Protein AF-A0A8T6MSZ3-F1 (afdb_monomer)

Sequence (115 aa):
MGLLDVVMVGVAAMIGGAIFVLVGPGIGEAGPALMLAFLLNGIITIFSAFTYAELSSALPDTGGGYRWVREGLPRPNAFLSGWMAWFAHTIAGSLYAVAFASFFVHLLKILHILD

Structure (mmCIF, N/CA/C/O backbone):
data_AF-A0A8T6MSZ3-F1
#
_entry.id   AF-A0A8T6MSZ3-F1
#
loop_
_atom_site.group_PDB
_atom_site.id
_atom_site.type_symbol
_atom_site.label_atom_id
_atom_site.label_alt_id
_atom_site.label_comp_id
_atom_site.label_asym_id
_atom_site.label_entity_id
_atom_site.label_seq_id
_atom_site.pdbx_PDB_ins_code
_atom_site.Cartn_x
_atom_site.Cartn_y
_atom_site.Cartn_z
_atom_site.occupancy
_atom_site.B_iso_or_equiv
_atom_site.auth_seq_id
_atom_site.auth_comp_id
_atom_site.auth_asym_id
_atom_site.auth_atom_id
_atom_site.pdbx_PDB_model_num
ATOM 1 N N . MET A 1 1 ? -6.732 -17.847 13.848 1.00 79.06 1 MET A N 1
ATOM 2 C CA . MET A 1 1 ? -5.436 -17.375 13.320 1.00 79.06 1 MET A CA 1
ATOM 3 C C . MET A 1 1 ? -4.673 -16.766 14.480 1.00 79.06 1 MET A C 1
ATOM 5 O O . MET A 1 1 ? -5.295 -16.047 15.255 1.00 79.06 1 MET A O 1
ATOM 9 N N . GLY A 1 2 ? -3.397 -17.105 14.656 1.00 94.19 2 GLY A N 1
ATOM 10 C CA . GLY A 1 2 ? -2.547 -16.454 15.652 1.00 94.19 2 GLY A CA 1
ATOM 11 C C . GLY A 1 2 ? -2.132 -15.050 15.204 1.00 94.19 2 GLY A C 1
ATOM 12 O O . GLY A 1 2 ? -2.294 -14.693 14.039 1.00 94.19 2 GLY A O 1
ATOM 13 N N . LEU A 1 3 ? -1.567 -14.253 16.117 1.00 92.38 3 LEU A N 1
ATOM 14 C CA . LEU A 1 3 ? -1.093 -12.895 15.809 1.00 92.38 3 LEU A CA 1
ATOM 15 C C . LEU A 1 3 ? -0.093 -12.890 14.644 1.00 92.38 3 LEU A C 1
ATOM 17 O O . LEU A 1 3 ? -0.230 -12.094 13.719 1.00 92.38 3 LEU A O 1
ATOM 21 N N . LEU A 1 4 ? 0.882 -13.803 14.677 1.00 95.38 4 LEU A N 1
ATOM 22 C CA . LEU A 1 4 ? 1.885 -13.918 13.621 1.00 95.38 4 LEU A CA 1
ATOM 23 C C . LEU A 1 4 ? 1.254 -14.246 12.269 1.00 95.38 4 LEU A C 1
ATOM 25 O O . LEU A 1 4 ? 1.612 -13.613 11.283 1.00 95.38 4 LEU A O 1
ATOM 29 N N . ASP A 1 5 ? 0.279 -15.157 12.222 1.00 95.38 5 ASP A N 1
ATOM 30 C CA . ASP A 1 5 ? -0.402 -15.506 10.972 1.00 95.38 5 ASP A CA 1
ATOM 31 C C . ASP A 1 5 ? -1.077 -14.275 10.356 1.00 95.38 5 ASP A C 1
ATOM 33 O O . ASP A 1 5 ? -0.928 -14.008 9.166 1.00 95.38 5 ASP A O 1
ATOM 37 N N . VAL A 1 6 ? -1.787 -13.490 11.173 1.00 91.69 6 VAL A N 1
ATOM 38 C CA . VAL A 1 6 ? -2.515 -12.297 10.713 1.00 91.69 6 VAL A CA 1
ATOM 39 C C . VAL A 1 6 ? -1.553 -11.209 10.235 1.00 91.69 6 VAL A C 1
ATOM 41 O O . VAL A 1 6 ? -1.771 -10.618 9.177 1.00 91.69 6 VAL A O 1
ATOM 44 N N . VAL A 1 7 ? -0.466 -10.967 10.972 1.00 93.06 7 VAL A N 1
ATOM 45 C CA . VAL A 1 7 ? 0.561 -9.991 10.574 1.00 93.06 7 VAL A CA 1
ATOM 46 C C . VAL A 1 7 ? 1.227 -10.415 9.267 1.00 93.06 7 VAL A C 1
ATOM 48 O O . VAL A 1 7 ? 1.366 -9.594 8.361 1.00 93.06 7 VAL A O 1
ATOM 51 N N . MET A 1 8 ? 1.583 -11.693 9.126 1.00 93.19 8 MET A N 1
ATOM 52 C CA . MET A 1 8 ? 2.218 -12.208 7.911 1.00 93.19 8 MET A CA 1
ATOM 53 C C . MET A 1 8 ? 1.290 -12.123 6.698 1.00 93.19 8 MET A C 1
ATOM 55 O O . MET A 1 8 ? 1.746 -11.750 5.618 1.00 93.19 8 MET A O 1
ATOM 59 N N . VAL A 1 9 ? -0.012 -12.383 6.866 1.00 91.81 9 VAL A N 1
ATOM 60 C CA . VAL A 1 9 ? -1.011 -12.167 5.806 1.00 91.81 9 VAL A CA 1
ATOM 61 C C . VAL A 1 9 ? -1.063 -10.692 5.394 1.00 91.81 9 VAL A C 1
ATOM 63 O O . VAL A 1 9 ? -1.081 -10.397 4.201 1.00 91.81 9 VAL A O 1
ATOM 66 N N . GLY A 1 10 ? -1.029 -9.763 6.355 1.00 89.31 10 GLY A N 1
ATOM 67 C CA . GLY A 1 10 ? -0.991 -8.325 6.072 1.00 89.31 10 GLY A CA 1
ATOM 68 C C . GLY A 1 10 ? 0.261 -7.898 5.298 1.00 89.31 10 GLY A C 1
ATOM 69 O O . GLY A 1 10 ? 0.157 -7.188 4.298 1.00 89.31 10 GLY A O 1
ATOM 70 N N . VAL A 1 11 ? 1.441 -8.374 5.709 1.00 90.62 11 VAL A N 1
ATOM 71 C CA . VAL A 1 11 ? 2.711 -8.096 5.014 1.00 90.62 11 VAL A CA 1
ATOM 72 C C . VAL A 1 11 ? 2.692 -8.662 3.593 1.00 90.62 11 VAL A C 1
ATOM 74 O O . VAL A 1 11 ? 3.034 -7.951 2.647 1.00 90.62 11 VAL A O 1
ATOM 77 N N . ALA A 1 12 ? 2.239 -9.906 3.420 1.00 88.31 12 ALA A N 1
ATOM 78 C CA . ALA A 1 12 ? 2.132 -10.539 2.108 1.00 88.31 12 ALA A CA 1
ATOM 79 C C . ALA A 1 12 ? 1.154 -9.800 1.180 1.00 88.31 12 ALA A C 1
ATOM 81 O O . ALA A 1 12 ? 1.422 -9.671 -0.010 1.00 88.31 12 ALA A O 1
ATOM 82 N N . ALA A 1 13 ? 0.052 -9.266 1.716 1.00 85.12 13 ALA A N 1
ATOM 83 C CA . ALA A 1 13 ? -0.900 -8.474 0.941 1.00 85.12 13 ALA A CA 1
ATOM 84 C C . ALA A 1 13 ? -0.328 -7.116 0.482 1.00 85.12 13 ALA A C 1
ATOM 86 O O . ALA A 1 13 ? -0.745 -6.596 -0.552 1.00 85.12 13 ALA A O 1
ATOM 87 N N . MET A 1 14 ? 0.621 -6.537 1.229 1.00 86.06 14 MET A N 1
ATOM 88 C CA . MET A 1 14 ? 1.264 -5.259 0.888 1.00 86.06 14 MET A CA 1
ATOM 89 C C . MET A 1 14 ? 2.403 -5.419 -0.129 1.00 86.06 14 MET A C 1
ATOM 91 O O . MET A 1 14 ? 2.574 -4.563 -1.000 1.00 86.06 14 MET A O 1
ATOM 95 N N . ILE A 1 15 ? 3.181 -6.505 -0.042 1.00 85.19 15 ILE A N 1
ATOM 96 C CA . ILE A 1 15 ? 4.267 -6.808 -0.988 1.00 85.19 15 ILE A CA 1
ATOM 97 C C . ILE A 1 15 ? 3.652 -7.375 -2.277 1.00 85.19 15 ILE A C 1
ATOM 99 O O . ILE A 1 15 ? 3.577 -8.581 -2.487 1.00 85.19 15 ILE A O 1
ATOM 103 N N . GLY A 1 16 ? 3.167 -6.478 -3.138 1.00 74.44 16 GLY A N 1
ATOM 104 C CA . GLY A 1 16 ? 2.518 -6.824 -4.403 1.00 74.44 16 GLY A CA 1
ATOM 105 C C . GLY A 1 16 ? 3.376 -6.572 -5.646 1.00 74.44 16 GLY A C 1
ATOM 106 O O . GLY A 1 16 ? 4.448 -5.973 -5.593 1.00 74.44 16 GLY A O 1
ATOM 107 N N . GLY A 1 17 ? 2.838 -6.950 -6.811 1.00 72.00 17 GLY A N 1
ATOM 108 C CA . GLY A 1 17 ? 3.484 -6.765 -8.120 1.00 72.00 17 GLY A CA 1
ATOM 109 C C . GLY A 1 17 ? 3.808 -5.307 -8.484 1.00 72.00 17 GLY A C 1
ATOM 110 O O . GLY A 1 17 ? 4.682 -5.051 -9.308 1.00 72.00 17 GLY A O 1
ATOM 111 N N . ALA A 1 18 ? 3.141 -4.347 -7.837 1.00 74.94 18 ALA A N 1
ATOM 112 C CA . ALA A 1 18 ? 3.295 -2.914 -8.069 1.00 74.94 18 ALA A CA 1
ATOM 113 C C . ALA A 1 18 ? 4.745 -2.423 -7.906 1.00 74.94 18 ALA A C 1
ATOM 115 O O . ALA A 1 18 ? 5.181 -1.583 -8.689 1.00 74.94 18 ALA A O 1
ATOM 116 N N . ILE A 1 19 ? 5.514 -2.971 -6.955 1.00 85.38 19 ILE A N 1
ATOM 117 C CA . ILE A 1 19 ? 6.917 -2.573 -6.757 1.00 85.38 19 ILE A CA 1
ATOM 118 C C . ILE A 1 19 ? 7.781 -2.915 -7.978 1.00 85.38 19 ILE A C 1
ATOM 120 O O . ILE A 1 19 ? 8.629 -2.124 -8.379 1.00 85.38 19 ILE A O 1
ATOM 124 N N . PHE A 1 20 ? 7.513 -4.045 -8.633 1.00 80.94 20 PHE A N 1
ATOM 125 C CA . PHE A 1 20 ? 8.257 -4.476 -9.815 1.00 80.94 20 PHE A CA 1
ATOM 126 C C . PHE A 1 20 ? 7.890 -3.672 -11.066 1.00 80.94 20 PHE A C 1
ATOM 128 O O . PHE A 1 20 ? 8.717 -3.530 -11.960 1.00 80.94 20 PHE A O 1
ATOM 135 N N . VAL A 1 21 ? 6.670 -3.131 -11.129 1.00 84.44 21 VAL A N 1
ATOM 136 C CA . VAL A 1 21 ? 6.198 -2.342 -12.280 1.00 84.44 21 VAL A CA 1
ATOM 137 C C . VAL A 1 21 ? 6.546 -0.864 -12.152 1.00 84.44 21 VAL A C 1
ATOM 139 O O . VAL A 1 21 ? 6.930 -0.241 -13.135 1.00 84.44 21 VAL A O 1
ATOM 142 N N . LEU A 1 22 ? 6.391 -0.284 -10.960 1.00 86.44 22 LEU A N 1
ATOM 143 C CA . LEU A 1 22 ? 6.404 1.171 -10.780 1.00 86.44 22 LEU A CA 1
ATOM 144 C C . LEU A 1 22 ? 7.778 1.729 -10.402 1.00 86.44 22 LEU A C 1
ATOM 146 O O . LEU A 1 22 ? 8.054 2.889 -10.700 1.00 86.44 22 LEU A O 1
ATOM 150 N N . VAL A 1 23 ? 8.654 0.931 -9.779 1.00 90.44 23 VAL A N 1
ATOM 151 C CA . VAL A 1 23 ? 9.979 1.419 -9.353 1.00 90.44 23 VAL A CA 1
ATOM 152 C C . VAL A 1 23 ? 10.840 1.807 -10.553 1.00 90.44 23 VAL A C 1
ATOM 154 O O . VAL A 1 23 ? 11.450 2.869 -10.527 1.00 90.44 23 VAL A O 1
ATOM 157 N N . GLY A 1 24 ? 10.867 0.994 -11.615 1.00 88.94 24 GLY A N 1
ATOM 158 C CA . GLY A 1 24 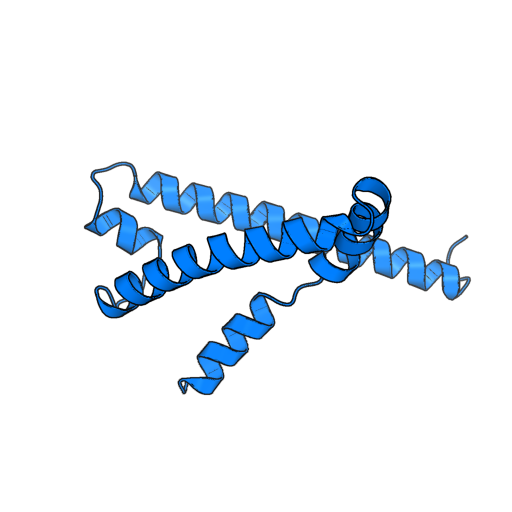? 11.679 1.264 -12.809 1.00 88.94 24 GLY A CA 1
ATOM 159 C C . GLY A 1 24 ? 11.352 2.614 -13.463 1.00 88.94 24 GLY A C 1
ATOM 160 O O . GLY A 1 24 ? 12.226 3.481 -13.513 1.00 88.94 24 GLY A O 1
ATOM 161 N N . PRO A 1 25 ? 10.097 2.840 -13.899 1.00 89.19 25 PRO A N 1
ATOM 162 C CA . PRO A 1 25 ? 9.660 4.133 -14.424 1.00 89.19 25 PRO A CA 1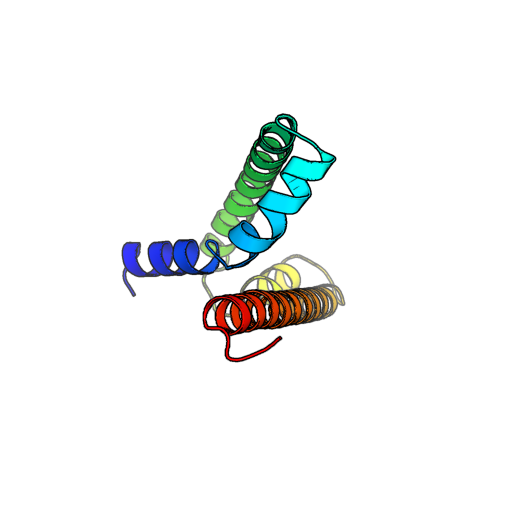
ATOM 163 C C . PRO A 1 25 ? 9.848 5.278 -13.421 1.00 89.19 25 PRO A C 1
ATOM 165 O O . PRO A 1 25 ? 10.283 6.361 -13.799 1.00 89.19 25 PRO A O 1
ATOM 168 N N . GLY A 1 26 ? 9.592 5.032 -12.130 1.00 90.38 26 GLY A N 1
ATOM 169 C CA . GLY A 1 26 ? 9.786 6.030 -11.078 1.00 90.38 26 GLY A CA 1
ATOM 170 C C . GLY A 1 26 ? 11.239 6.495 -10.942 1.00 90.38 26 GLY A C 1
ATOM 171 O O . GLY A 1 26 ? 11.478 7.686 -10.760 1.00 90.38 26 GLY A O 1
ATOM 172 N N . ILE A 1 27 ? 12.214 5.586 -11.062 1.00 93.75 27 ILE A N 1
ATOM 173 C CA . ILE A 1 27 ? 13.643 5.937 -11.080 1.00 93.75 27 ILE A CA 1
ATOM 174 C C . ILE A 1 27 ? 13.989 6.666 -12.380 1.00 93.75 27 ILE A C 1
ATOM 176 O O . ILE A 1 27 ? 14.802 7.583 -12.349 1.00 93.75 27 ILE A O 1
ATOM 180 N N . GLY A 1 28 ? 13.377 6.290 -13.506 1.00 93.31 28 GLY A N 1
ATOM 181 C CA . GLY A 1 28 ? 13.577 6.976 -14.784 1.00 93.31 28 GLY A CA 1
ATOM 182 C C . GLY A 1 28 ? 13.232 8.467 -14.723 1.00 93.31 28 GLY A C 1
ATOM 183 O O . GLY A 1 28 ? 13.988 9.284 -15.240 1.00 93.31 28 GLY A O 1
ATOM 184 N N . GLU A 1 29 ? 12.141 8.817 -14.039 1.00 92.81 29 GLU A N 1
ATOM 185 C CA . GLU A 1 29 ? 11.658 10.201 -13.923 1.00 92.81 29 GLU A CA 1
ATOM 186 C C . GLU A 1 29 ? 12.280 10.965 -12.743 1.00 92.81 29 GLU A C 1
ATOM 188 O O . GLU A 1 29 ? 12.772 12.082 -12.894 1.00 92.81 29 GLU A O 1
ATOM 193 N N . ALA A 1 30 ? 12.264 10.382 -11.540 1.00 92.75 30 ALA A N 1
ATOM 194 C CA . ALA A 1 30 ? 12.696 11.061 -10.314 1.00 92.75 30 ALA A CA 1
ATOM 195 C C . ALA A 1 30 ? 14.167 10.793 -9.948 1.00 92.75 30 ALA A C 1
ATOM 197 O O . ALA A 1 30 ? 14.716 11.433 -9.045 1.00 92.75 30 ALA A O 1
ATOM 198 N N . GLY A 1 31 ? 14.819 9.828 -10.600 1.00 92.88 31 GLY A N 1
ATOM 199 C CA . GLY A 1 31 ? 16.181 9.422 -10.274 1.00 92.88 31 GLY A CA 1
ATOM 200 C C . GLY A 1 31 ? 16.318 8.919 -8.828 1.00 92.88 31 GLY A C 1
ATOM 201 O O . GLY A 1 31 ? 15.386 8.337 -8.262 1.00 92.88 31 GLY A O 1
ATOM 202 N N . PRO A 1 32 ? 17.469 9.170 -8.174 1.00 92.62 32 PRO A N 1
ATOM 203 C CA . PRO A 1 32 ? 17.699 8.782 -6.780 1.00 92.62 32 PRO A CA 1
ATOM 204 C C . PRO A 1 32 ? 16.707 9.401 -5.781 1.00 92.62 32 PRO A C 1
ATOM 206 O O . PRO A 1 32 ? 16.529 8.867 -4.684 1.00 92.62 32 PRO A O 1
ATOM 209 N N . ALA A 1 33 ? 16.038 10.503 -6.147 1.00 94.12 33 ALA A N 1
ATOM 210 C CA . ALA A 1 33 ? 15.061 11.170 -5.288 1.00 94.12 33 ALA A CA 1
ATOM 211 C C . ALA A 1 33 ? 13.794 10.328 -5.053 1.00 94.12 33 ALA A C 1
ATOM 213 O O . ALA A 1 33 ? 13.070 10.587 -4.090 1.00 94.12 33 ALA A O 1
ATOM 214 N N . LEU A 1 34 ? 13.553 9.272 -5.844 1.00 94.12 34 LEU A N 1
ATOM 215 C CA . LEU A 1 34 ? 12.462 8.323 -5.604 1.00 94.12 34 LEU A CA 1
ATOM 216 C C . LEU A 1 34 ? 12.507 7.724 -4.185 1.00 94.12 34 LEU A C 1
ATOM 218 O O . LEU A 1 34 ? 11.465 7.496 -3.573 1.00 94.12 34 LEU A O 1
ATOM 222 N N . MET A 1 35 ? 13.703 7.522 -3.620 1.00 92.69 35 MET A N 1
ATOM 223 C CA . MET A 1 35 ? 13.848 7.025 -2.246 1.00 92.69 35 MET A CA 1
ATOM 224 C C . MET A 1 35 ? 13.246 7.981 -1.209 1.00 92.69 35 MET A C 1
ATOM 226 O O . MET A 1 35 ? 12.664 7.527 -0.225 1.00 92.69 35 MET A O 1
ATOM 230 N N . LEU A 1 36 ? 13.331 9.297 -1.440 1.00 94.88 36 LEU A N 1
ATOM 231 C CA . LEU A 1 36 ? 12.699 10.290 -0.568 1.00 94.88 36 LEU A CA 1
ATOM 232 C C . LEU A 1 36 ? 11.175 10.184 -0.643 1.00 94.88 36 LEU A C 1
ATOM 234 O O . LEU A 1 36 ? 10.513 10.230 0.391 1.00 94.88 36 LEU A O 1
ATOM 238 N N . ALA A 1 37 ? 10.618 9.973 -1.840 1.00 93.19 37 ALA A N 1
ATOM 239 C CA . ALA A 1 37 ? 9.182 9.764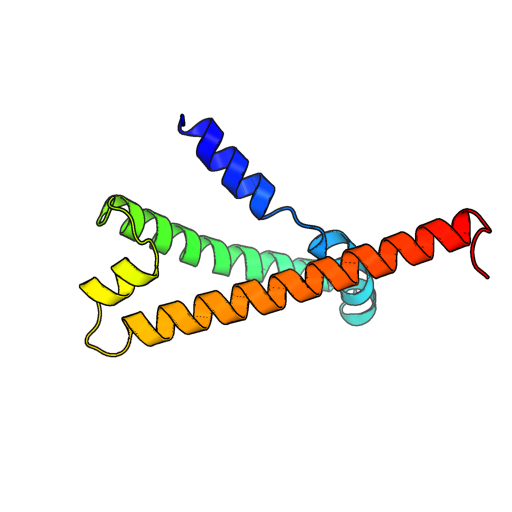 -2.012 1.00 93.19 37 ALA A CA 1
ATOM 240 C C . ALA A 1 37 ? 8.695 8.512 -1.259 1.00 93.19 37 ALA A C 1
ATOM 242 O O . ALA A 1 37 ? 7.680 8.570 -0.565 1.00 93.19 37 ALA A O 1
ATOM 243 N N . PHE A 1 38 ? 9.447 7.406 -1.317 1.00 92.19 38 PHE A N 1
ATOM 244 C CA . PHE A 1 38 ? 9.129 6.203 -0.542 1.00 92.19 38 PHE A CA 1
ATOM 245 C C . PHE A 1 38 ? 9.204 6.429 0.968 1.00 92.19 38 PHE A C 1
ATOM 247 O O . PHE A 1 38 ? 8.320 5.973 1.693 1.00 92.19 38 PHE A O 1
ATOM 254 N N . LEU A 1 39 ? 10.219 7.152 1.444 1.00 95.44 39 LEU A N 1
ATOM 255 C CA . LEU A 1 39 ? 10.372 7.454 2.865 1.00 95.44 39 LEU A CA 1
ATOM 256 C C . LEU A 1 39 ? 9.220 8.326 3.383 1.00 95.44 39 LEU A C 1
ATOM 258 O O . LEU A 1 39 ? 8.623 8.010 4.412 1.00 95.44 39 LEU A O 1
ATOM 262 N N . LEU A 1 40 ? 8.851 9.370 2.638 1.00 96.31 40 LEU A N 1
ATOM 263 C CA . LEU A 1 40 ? 7.703 10.219 2.961 1.00 96.31 40 LEU A CA 1
ATOM 264 C C . LEU A 1 40 ? 6.390 9.425 2.963 1.00 96.31 40 LEU A C 1
ATOM 266 O O . LEU A 1 40 ? 5.601 9.544 3.900 1.00 96.31 40 LEU A O 1
ATOM 270 N N . ASN A 1 41 ? 6.177 8.561 1.966 1.00 94.38 41 ASN A N 1
ATOM 271 C CA . ASN A 1 41 ? 5.013 7.678 1.927 1.00 94.38 41 ASN A CA 1
ATOM 272 C C . ASN A 1 41 ? 4.975 6.712 3.128 1.00 94.38 41 ASN A C 1
ATOM 274 O O . ASN A 1 41 ? 3.912 6.482 3.706 1.00 94.38 41 ASN A O 1
ATOM 278 N N . GLY A 1 42 ? 6.129 6.181 3.542 1.00 94.81 42 GLY A N 1
ATOM 279 C CA . GLY A 1 42 ? 6.252 5.337 4.731 1.00 94.81 42 GLY A CA 1
ATOM 280 C C . GLY A 1 42 ? 5.810 6.058 6.005 1.00 94.81 42 GLY A C 1
ATOM 281 O O . GLY A 1 42 ? 5.022 5.513 6.775 1.00 94.81 42 GLY A O 1
ATOM 282 N N . ILE A 1 43 ? 6.227 7.314 6.183 1.00 97.19 43 ILE A N 1
ATOM 283 C CA . ILE A 1 43 ? 5.814 8.147 7.323 1.00 97.19 43 ILE A CA 1
ATOM 284 C C . ILE A 1 43 ? 4.289 8.331 7.344 1.00 97.19 43 ILE A C 1
ATOM 286 O O . ILE A 1 43 ? 3.657 8.094 8.372 1.00 97.19 43 ILE A O 1
ATOM 290 N N . ILE A 1 44 ? 3.677 8.685 6.209 1.00 97.00 44 ILE A N 1
ATOM 291 C CA . ILE A 1 44 ? 2.215 8.856 6.092 1.00 97.00 44 ILE A CA 1
ATOM 292 C C . ILE A 1 44 ? 1.476 7.543 6.404 1.00 97.00 44 ILE A C 1
ATOM 294 O O . ILE A 1 44 ? 0.442 7.532 7.081 1.00 97.00 44 ILE A O 1
ATOM 298 N N . THR A 1 45 ? 2.028 6.420 5.945 1.00 95.06 45 THR A N 1
ATOM 299 C CA . THR A 1 45 ? 1.438 5.093 6.154 1.00 95.06 45 THR A CA 1
ATOM 300 C C . THR A 1 45 ? 1.469 4.683 7.627 1.00 95.06 45 THR A C 1
ATOM 302 O O . THR A 1 45 ? 0.509 4.081 8.098 1.00 95.06 45 THR A O 1
ATOM 305 N N . ILE A 1 46 ? 2.505 5.055 8.389 1.00 96.31 46 ILE A N 1
ATOM 306 C CA . ILE A 1 46 ? 2.585 4.775 9.836 1.00 96.31 46 ILE A CA 1
ATOM 307 C C . ILE A 1 46 ? 1.445 5.458 10.597 1.00 96.31 46 ILE A C 1
ATOM 309 O O . ILE A 1 46 ? 0.790 4.816 11.417 1.00 96.31 46 ILE A O 1
ATOM 313 N N . PHE A 1 47 ? 1.162 6.731 10.304 1.00 96.62 47 PHE A N 1
ATOM 314 C CA . PHE A 1 47 ? 0.034 7.429 10.930 1.00 96.62 47 PHE A CA 1
ATOM 315 C C . PHE A 1 47 ? -1.294 6.732 10.629 1.00 96.62 47 PHE A C 1
ATOM 317 O O . PHE A 1 47 ? -2.089 6.497 11.537 1.00 96.62 47 PHE A O 1
ATOM 324 N N . SER A 1 48 ? -1.489 6.319 9.375 1.00 94.25 48 SER A N 1
ATOM 325 C CA . SER A 1 48 ? -2.666 5.541 8.981 1.00 94.25 48 SER A CA 1
ATOM 326 C C . SER A 1 48 ? -2.735 4.209 9.738 1.00 94.25 48 SER A C 1
ATOM 328 O O . SER A 1 48 ? -3.787 3.853 10.261 1.00 94.25 48 SER A O 1
ATOM 330 N N . ALA A 1 49 ? -1.617 3.491 9.870 1.00 94.12 49 ALA A N 1
ATOM 331 C CA . ALA A 1 49 ? -1.556 2.220 10.586 1.00 94.12 49 ALA A CA 1
ATOM 332 C C . ALA A 1 49 ? -1.937 2.363 12.069 1.00 94.12 49 ALA A C 1
ATOM 334 O O . ALA A 1 49 ? -2.679 1.526 12.583 1.00 94.12 49 ALA A O 1
ATOM 335 N N . PHE A 1 50 ? -1.498 3.430 12.745 1.00 96.00 50 PHE A N 1
ATOM 336 C CA . PHE A 1 50 ? -1.891 3.687 14.133 1.00 96.00 50 PHE A CA 1
ATOM 337 C C . PHE A 1 50 ? -3.385 3.963 14.278 1.00 96.00 50 PHE A C 1
ATOM 339 O O . PHE A 1 50 ? -4.013 3.379 15.158 1.00 96.00 50 PHE A O 1
ATOM 346 N N . THR A 1 51 ? -3.980 4.754 13.383 1.00 94.19 51 THR A N 1
ATOM 347 C CA . THR A 1 51 ? -5.435 4.958 13.371 1.00 94.19 51 THR A CA 1
ATOM 348 C C . THR A 1 51 ? -6.176 3.632 13.188 1.00 94.19 51 THR A C 1
ATOM 350 O O . THR A 1 51 ? -7.115 3.336 13.921 1.00 94.19 51 THR A O 1
ATOM 353 N N . TYR A 1 52 ? -5.729 2.779 12.263 1.00 91.69 52 TYR A N 1
ATOM 354 C CA . TYR A 1 52 ? -6.339 1.462 12.062 1.00 91.69 52 TYR A CA 1
ATOM 355 C C . TYR A 1 52 ? -6.177 0.557 13.291 1.00 91.69 52 TYR A C 1
ATOM 357 O O . TYR A 1 52 ? -7.113 -0.165 13.629 1.00 91.69 52 TYR A O 1
ATOM 365 N N . ALA A 1 53 ? -5.034 0.600 13.980 1.00 93.06 53 ALA A N 1
ATOM 366 C CA . ALA A 1 53 ? -4.796 -0.168 15.201 1.00 93.06 53 ALA A CA 1
ATOM 367 C C . ALA A 1 53 ? -5.703 0.288 16.359 1.00 93.06 53 ALA A C 1
ATOM 369 O O . ALA A 1 53 ? -6.302 -0.543 17.048 1.00 93.06 53 ALA A O 1
ATOM 370 N N . GLU A 1 54 ? -5.866 1.599 16.540 1.00 95.25 54 GLU A N 1
ATOM 371 C CA . GLU A 1 54 ? -6.747 2.175 17.559 1.00 95.25 54 GLU A CA 1
ATOM 372 C C . GLU A 1 54 ? -8.213 1.817 17.283 1.00 95.25 54 GLU A C 1
ATOM 374 O O . GLU A 1 54 ? -8.889 1.253 18.142 1.00 95.25 54 GLU A O 1
ATOM 379 N N . LEU A 1 5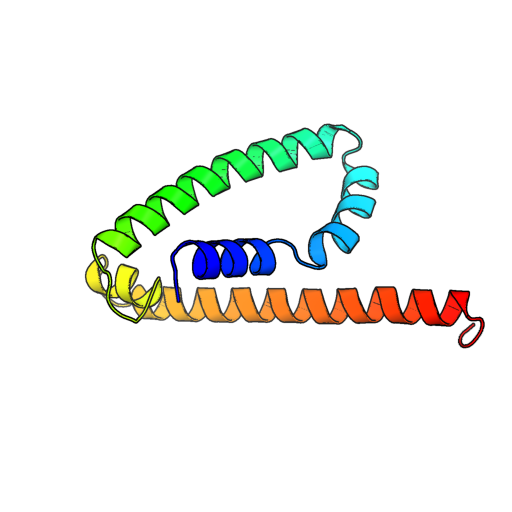5 ? -8.694 2.016 16.052 1.00 93.25 55 LEU A N 1
ATOM 380 C CA . LEU A 1 55 ? -10.072 1.675 15.696 1.00 93.25 55 LEU A CA 1
ATOM 381 C C . LEU A 1 55 ? -10.355 0.169 15.722 1.00 93.25 55 LEU A C 1
ATOM 383 O O . LEU A 1 55 ? -11.442 -0.232 16.131 1.00 93.25 55 LEU A O 1
ATOM 387 N N . SER A 1 56 ? -9.395 -0.672 15.331 1.00 90.88 56 SER A N 1
ATOM 388 C CA . SER A 1 56 ? -9.559 -2.134 15.391 1.00 90.88 56 SER A CA 1
ATOM 389 C C . SER A 1 56 ? -9.613 -2.655 16.826 1.00 90.88 56 SER A C 1
ATOM 391 O O . SER A 1 56 ? -10.285 -3.649 17.086 1.00 90.88 56 SER A O 1
ATOM 393 N N . SER A 1 57 ? -8.917 -2.001 17.762 1.0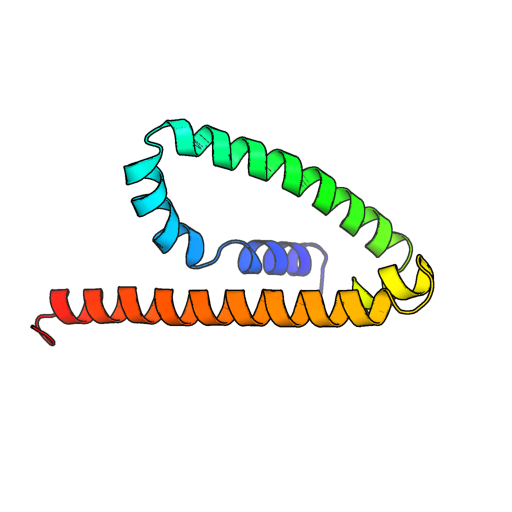0 91.38 57 SER A N 1
ATOM 394 C CA . SER A 1 57 ? -8.971 -2.361 19.184 1.00 91.38 57 SER A CA 1
ATOM 395 C C . SER A 1 57 ? -10.214 -1.804 19.886 1.00 91.38 57 SER A C 1
ATOM 397 O O . SER A 1 57 ? -10.781 -2.489 20.735 1.00 91.38 57 SER A O 1
ATOM 399 N N . ALA A 1 58 ? -10.684 -0.613 19.499 1.00 92.81 58 ALA A N 1
ATOM 400 C CA . ALA A 1 58 ? -11.906 -0.009 20.032 1.00 92.81 58 ALA A CA 1
ATOM 401 C C . ALA A 1 58 ? -13.196 -0.667 19.501 1.00 92.81 58 ALA A C 1
ATOM 403 O O . ALA A 1 58 ? -14.182 -0.778 20.228 1.00 92.81 58 ALA A O 1
ATOM 404 N N . LEU A 1 59 ? -13.204 -1.103 18.237 1.00 92.31 59 LEU A N 1
ATOM 405 C CA . LEU A 1 59 ? -14.349 -1.717 17.557 1.00 92.31 59 LEU A CA 1
ATOM 406 C C . LEU A 1 59 ? -13.940 -3.090 16.979 1.00 92.31 59 LEU A C 1
ATOM 408 O O . LEU A 1 59 ? -13.793 -3.209 15.760 1.00 92.31 59 LEU A O 1
ATOM 412 N N . PRO A 1 60 ? -13.771 -4.131 17.823 1.00 85.75 60 PRO A N 1
ATOM 413 C CA . PRO A 1 60 ? -13.181 -5.426 17.442 1.00 85.75 60 PRO A CA 1
ATOM 414 C C . PRO A 1 60 ? -14.110 -6.339 16.629 1.00 85.75 60 PRO A C 1
ATOM 416 O O . PRO A 1 60 ? -13.755 -7.463 16.274 1.00 85.75 60 PRO A O 1
ATOM 419 N N . ASP A 1 61 ? -15.320 -5.880 16.348 1.00 87.31 61 ASP A N 1
ATOM 420 C CA . ASP A 1 61 ? -16.304 -6.657 15.621 1.00 87.31 61 ASP A CA 1
ATOM 421 C C . ASP A 1 61 ? -16.092 -6.603 14.095 1.00 87.31 61 ASP A C 1
ATOM 423 O O . ASP A 1 61 ? -15.397 -5.755 13.533 1.00 87.31 61 ASP A O 1
ATOM 427 N N . THR A 1 62 ? -16.796 -7.480 13.381 1.00 83.81 62 THR A N 1
ATOM 428 C CA . THR A 1 62 ? -16.770 -7.533 11.916 1.00 83.81 62 THR A CA 1
ATOM 429 C C . THR A 1 62 ? -17.338 -6.262 11.265 1.00 83.81 62 THR A C 1
ATOM 431 O O . THR A 1 62 ? -18.266 -5.622 11.774 1.00 83.81 62 THR A O 1
ATOM 434 N N . GLY A 1 63 ? -16.774 -5.899 10.107 1.00 81.62 63 GLY A N 1
ATOM 435 C CA . GLY A 1 63 ? -17.221 -4.772 9.276 1.00 81.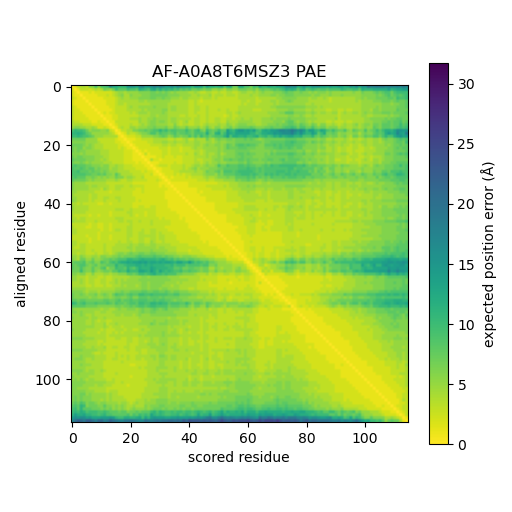62 63 GLY A CA 1
ATOM 436 C C . GLY A 1 63 ? -16.144 -3.731 8.944 1.00 81.62 63 GLY A C 1
ATOM 437 O O . GLY A 1 63 ?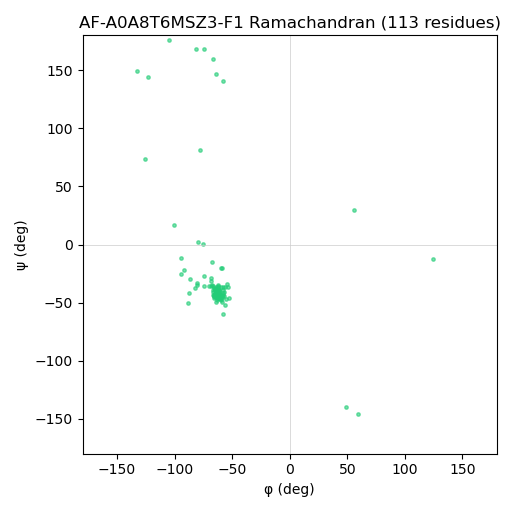 -16.370 -2.917 8.049 1.00 81.62 63 GLY A O 1
ATOM 438 N N . GLY A 1 64 ? -14.986 -3.772 9.615 1.00 86.31 64 GLY A N 1
ATOM 439 C CA . GLY A 1 64 ? -13.799 -2.968 9.290 1.00 86.31 64 GLY A CA 1
ATOM 440 C C . GLY A 1 64 ? -14.085 -1.473 9.095 1.00 86.31 64 GLY A C 1
ATOM 441 O O . GLY A 1 64 ? -14.919 -0.892 9.791 1.00 86.31 64 GLY A O 1
ATOM 442 N N . GLY A 1 65 ? -13.436 -0.866 8.095 1.00 87.50 65 GLY A N 1
ATOM 443 C CA . GLY A 1 65 ? -13.547 0.567 7.791 1.00 87.50 65 GLY A CA 1
ATOM 444 C C . GLY A 1 65 ? -14.974 1.083 7.591 1.00 87.50 65 GLY A C 1
ATOM 445 O O . GLY A 1 65 ? -15.304 2.167 8.065 1.00 87.50 65 GLY A O 1
ATOM 446 N N . TYR A 1 66 ? -15.857 0.291 6.974 1.00 91.06 66 TYR A N 1
ATOM 447 C CA . TYR A 1 66 ? -17.261 0.679 6.797 1.00 91.06 66 TYR A CA 1
ATOM 448 C C . TYR A 1 66 ? -17.967 0.867 8.142 1.00 91.06 66 TYR A C 1
ATOM 450 O O . TYR A 1 66 ? -18.688 1.846 8.352 1.00 91.06 66 TYR A O 1
ATOM 458 N N . ARG A 1 67 ? -17.755 -0.073 9.070 1.00 90.94 67 ARG A N 1
ATOM 459 C CA . ARG A 1 67 ? -18.345 -0.005 10.406 1.00 90.94 67 ARG A CA 1
ATOM 460 C C . ARG A 1 67 ? -17.785 1.173 11.184 1.00 90.94 67 ARG A C 1
ATOM 462 O O . ARG A 1 67 ? -18.561 1.908 11.779 1.00 90.94 67 ARG A O 1
ATOM 469 N N . TRP A 1 68 ? -16.472 1.365 11.156 1.00 93.19 68 TRP A N 1
ATOM 470 C CA . TRP A 1 68 ? -15.821 2.480 11.838 1.00 93.19 68 TRP A CA 1
ATOM 471 C C . TRP A 1 68 ? -16.441 3.826 11.460 1.00 93.19 68 TRP A C 1
ATOM 473 O O . TRP A 1 68 ? -16.801 4.616 12.329 1.00 93.19 68 TRP A O 1
ATOM 483 N N . VAL A 1 69 ? -16.664 4.047 10.163 1.00 93.38 69 VAL A N 1
ATOM 484 C CA . VAL A 1 69 ? -17.321 5.259 9.664 1.00 93.38 69 VAL A CA 1
ATOM 485 C C . VAL A 1 69 ? -18.799 5.306 10.059 1.00 93.38 69 VAL A C 1
ATOM 487 O O . VAL A 1 69 ? -19.315 6.378 10.355 1.00 93.38 69 VAL A O 1
ATOM 490 N N . ARG A 1 70 ? -19.493 4.164 10.090 1.00 92.44 70 ARG A N 1
ATOM 491 C CA . ARG A 1 70 ? -20.903 4.087 10.501 1.00 92.44 70 ARG A CA 1
ATOM 492 C C . ARG A 1 70 ? -21.122 4.451 11.969 1.00 92.44 70 ARG A C 1
ATOM 494 O O . ARG A 1 70 ? -22.134 5.072 12.266 1.00 92.44 70 ARG A O 1
ATOM 501 N N . GLU A 1 71 ? -20.219 4.043 12.857 1.00 92.69 71 GLU A N 1
ATOM 502 C CA . GLU A 1 71 ? -20.309 4.359 14.289 1.00 92.69 71 GLU A CA 1
ATOM 503 C C . GLU A 1 71 ? -19.803 5.782 14.593 1.00 92.69 71 GLU A C 1
ATOM 505 O O . GLU A 1 71 ? -20.321 6.440 15.489 1.00 92.69 71 GLU A O 1
ATOM 510 N N . GLY A 1 72 ? -18.807 6.275 13.844 1.00 91.50 72 GLY A N 1
ATOM 511 C CA . GLY A 1 72 ? -18.167 7.568 14.109 1.00 91.50 72 GLY A CA 1
ATOM 512 C C . GLY A 1 72 ? -18.759 8.779 13.379 1.00 91.50 72 GLY A C 1
ATOM 513 O O . GLY A 1 72 ? -18.544 9.907 13.818 1.00 91.50 72 GLY A O 1
ATOM 514 N N . LEU A 1 73 ? -19.475 8.592 12.264 1.00 93.50 73 LEU A N 1
ATOM 515 C CA . LEU A 1 73 ? -19.948 9.688 11.410 1.00 93.50 73 LEU A CA 1
ATOM 516 C C . LEU A 1 73 ? -21.434 9.549 11.033 1.00 93.50 73 LEU A C 1
ATOM 518 O O . LEU A 1 73 ? -21.941 8.439 10.860 1.00 93.50 73 LEU A O 1
ATOM 522 N N . PRO A 1 74 ? -22.153 10.673 10.831 1.00 94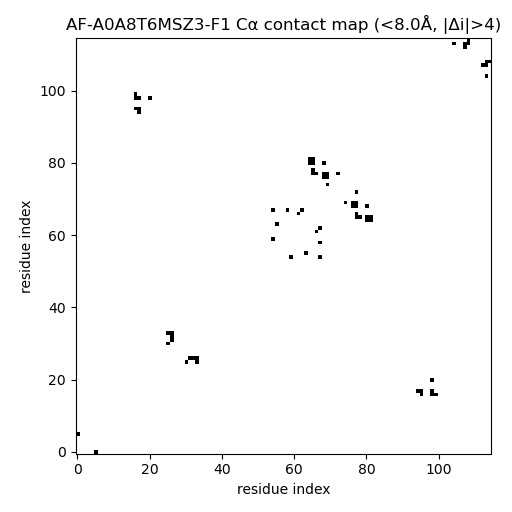.75 74 PRO A N 1
ATOM 523 C CA . PRO A 1 74 ? -23.551 10.637 10.421 1.00 94.75 74 PRO A CA 1
ATOM 524 C C . PRO A 1 74 ? -23.712 10.073 9.003 1.00 94.75 74 PRO A C 1
ATOM 526 O O . PRO A 1 74 ? -22.793 10.083 8.177 1.00 94.75 74 PRO A O 1
ATOM 529 N N . ARG A 1 75 ? -24.925 9.610 8.683 1.00 92.56 75 ARG A N 1
ATOM 530 C CA . ARG A 1 75 ? -25.293 9.242 7.307 1.00 92.56 75 ARG A CA 1
ATOM 531 C C . ARG A 1 75 ? -25.102 10.450 6.373 1.00 92.56 75 ARG A C 1
ATOM 533 O O . ARG A 1 75 ? -25.444 11.557 6.783 1.00 92.56 75 ARG A O 1
ATOM 540 N N . PRO A 1 76 ? -24.600 10.264 5.134 1.00 93.06 76 PRO A N 1
ATOM 541 C CA . PRO A 1 76 ? -24.404 9.005 4.398 1.00 93.06 76 PRO A CA 1
ATOM 542 C C . PRO A 1 76 ? -22.956 8.467 4.392 1.00 93.06 76 PRO A C 1
ATOM 544 O O . PRO A 1 76 ? -22.623 7.620 3.564 1.00 93.06 76 PRO A O 1
ATOM 547 N N . ASN A 1 77 ? -22.084 8.931 5.290 1.00 94.31 77 ASN A N 1
ATOM 548 C CA . ASN A 1 77 ? -20.632 8.734 5.169 1.00 94.31 77 ASN A CA 1
ATOM 549 C C . ASN A 1 77 ? -20.188 7.263 5.099 1.00 94.31 77 ASN A C 1
ATOM 551 O O . ASN A 1 77 ? -19.290 6.933 4.328 1.00 94.31 77 ASN A O 1
ATOM 555 N N . ALA A 1 78 ? -20.848 6.359 5.830 1.00 92.75 78 ALA A N 1
ATOM 556 C CA . ALA A 1 78 ? -20.531 4.928 5.777 1.00 92.75 78 ALA A CA 1
ATOM 557 C C . ALA A 1 78 ? -20.730 4.339 4.372 1.00 92.75 78 ALA A C 1
ATOM 559 O O . ALA A 1 78 ? -19.877 3.611 3.872 1.00 92.75 78 ALA A O 1
ATOM 560 N N . PHE A 1 79 ? -21.825 4.704 3.700 1.00 93.00 79 PHE A N 1
ATOM 561 C CA . PHE A 1 79 ? -22.102 4.259 2.335 1.00 93.00 79 PHE A CA 1
ATOM 562 C C . PHE A 1 79 ? -21.034 4.757 1.359 1.00 93.00 79 PHE A C 1
ATOM 564 O O . PHE A 1 79 ? -20.520 3.974 0.563 1.00 93.00 79 PHE A O 1
ATOM 571 N N . LEU A 1 80 ? -20.649 6.032 1.470 1.00 94.75 80 LEU A N 1
ATOM 572 C CA . LEU A 1 80 ? -19.585 6.614 0.649 1.00 94.75 80 LEU A CA 1
ATOM 573 C C . LEU A 1 80 ? -18.244 5.909 0.881 1.00 94.75 80 LEU A C 1
ATOM 575 O O . LEU A 1 80 ? -17.586 5.535 -0.083 1.00 94.75 80 LEU A O 1
ATOM 579 N N . SER A 1 81 ? -17.878 5.650 2.139 1.00 93.94 81 SER A N 1
ATOM 580 C CA . SER A 1 81 ? -16.666 4.899 2.490 1.00 93.94 81 SER A CA 1
ATOM 581 C C . SER A 1 81 ? -16.638 3.509 1.845 1.00 93.94 81 SER A C 1
ATOM 583 O O . SER A 1 81 ? -15.620 3.123 1.270 1.00 93.94 81 SER A O 1
ATOM 585 N N . GLY A 1 82 ? -17.762 2.782 1.872 1.00 92.81 82 GLY A N 1
ATOM 586 C CA . GLY A 1 82 ? -17.878 1.477 1.217 1.00 92.81 82 GLY A CA 1
ATOM 587 C C . GLY A 1 82 ? -17.648 1.549 -0.296 1.00 92.81 82 GLY A C 1
ATOM 588 O O . GLY A 1 82 ? -16.879 0.757 -0.841 1.00 92.81 82 GLY A O 1
ATOM 589 N N . TRP A 1 83 ? -18.248 2.532 -0.972 1.00 94.81 83 TRP A N 1
ATOM 590 C CA . TRP A 1 83 ? -18.032 2.742 -2.408 1.00 94.81 83 TRP A CA 1
ATOM 591 C C . TRP A 1 83 ? -16.600 3.143 -2.742 1.00 94.81 83 TRP A C 1
ATOM 593 O O . TRP A 1 83 ? -16.026 2.611 -3.690 1.00 94.81 83 TRP A O 1
ATOM 603 N N . MET A 1 84 ? -15.997 4.034 -1.954 1.00 93.94 84 MET A N 1
ATOM 604 C CA . MET A 1 84 ? -14.599 4.426 -2.135 1.00 93.94 84 MET A CA 1
ATOM 605 C C . MET A 1 84 ? -13.662 3.220 -2.018 1.00 93.94 84 MET A C 1
ATOM 607 O O . MET A 1 84 ? -12.788 3.047 -2.866 1.00 93.94 84 MET A O 1
ATOM 611 N N . ALA A 1 85 ? -13.880 2.353 -1.024 1.00 92.75 85 ALA A N 1
ATOM 612 C CA . ALA A 1 85 ? -13.109 1.122 -0.870 1.00 92.75 85 ALA A CA 1
ATOM 613 C C . ALA A 1 85 ? -13.287 0.184 -2.074 1.00 92.75 85 ALA A C 1
ATOM 615 O O . ALA A 1 85 ? -12.308 -0.340 -2.604 1.00 92.75 85 ALA A O 1
ATOM 616 N N . TRP A 1 86 ? -14.521 0.007 -2.555 1.00 94.12 86 TRP A N 1
ATOM 617 C CA . TRP A 1 86 ? -14.801 -0.847 -3.709 1.00 94.12 86 TRP A CA 1
ATOM 618 C C . TRP A 1 86 ? -14.094 -0.366 -4.986 1.00 94.12 86 TRP A C 1
ATOM 620 O O . TRP A 1 86 ? -13.442 -1.159 -5.673 1.00 94.12 86 TRP A O 1
ATOM 630 N N . PHE A 1 87 ? -14.150 0.937 -5.279 1.00 95.75 87 PHE A N 1
ATOM 631 C CA . PHE A 1 87 ? -13.434 1.513 -6.419 1.00 95.75 87 PHE A CA 1
ATOM 632 C C . PHE A 1 87 ? -11.917 1.389 -6.266 1.00 95.75 87 PHE A C 1
ATOM 634 O O . PHE A 1 87 ? -11.248 0.997 -7.222 1.00 95.75 87 PHE A O 1
ATOM 641 N N . ALA A 1 88 ? -11.374 1.647 -5.073 1.00 92.75 88 ALA A N 1
ATOM 642 C CA . ALA A 1 88 ? -9.945 1.497 -4.809 1.00 92.75 88 ALA A CA 1
ATOM 643 C C . ALA A 1 88 ? -9.463 0.060 -5.078 1.00 92.75 88 ALA A C 1
ATOM 645 O O . ALA A 1 88 ? -8.471 -0.138 -5.781 1.00 92.75 88 ALA A O 1
ATOM 646 N N . HIS A 1 89 ? -10.200 -0.948 -4.598 1.00 91.19 89 HIS A N 1
ATOM 647 C CA . HIS A 1 89 ? -9.881 -2.353 -4.858 1.00 91.19 89 HIS A CA 1
ATOM 648 C C . HIS A 1 89 ? -10.025 -2.734 -6.335 1.00 91.19 89 HIS A C 1
ATOM 650 O O . HIS A 1 89 ? -9.205 -3.491 -6.849 1.00 91.19 89 HIS A O 1
ATOM 656 N N . THR A 1 90 ? -11.022 -2.191 -7.035 1.00 95.12 90 THR A N 1
ATOM 657 C CA . THR A 1 90 ? -11.222 -2.446 -8.470 1.00 95.12 90 THR A CA 1
ATOM 658 C C . THR A 1 90 ? -10.065 -1.888 -9.301 1.00 95.12 90 THR A C 1
ATOM 660 O O . THR A 1 90 ? -9.517 -2.588 -10.153 1.00 95.12 90 THR A O 1
ATOM 663 N N . ILE A 1 91 ? -9.636 -0.653 -9.016 1.00 92.31 91 ILE A N 1
ATOM 664 C CA . ILE A 1 91 ? -8.486 -0.026 -9.679 1.00 92.31 91 ILE A CA 1
ATOM 665 C C . ILE A 1 91 ? -7.211 -0.824 -9.382 1.00 92.31 91 ILE A C 1
ATOM 667 O O . ILE A 1 91 ? -6.474 -1.158 -10.311 1.00 92.31 91 ILE A O 1
ATOM 671 N N . ALA A 1 92 ? -6.982 -1.209 -8.124 1.00 89.56 92 ALA A N 1
ATOM 672 C CA . ALA A 1 92 ? -5.844 -2.050 -7.752 1.00 89.56 92 ALA A CA 1
ATOM 673 C C . ALA A 1 92 ? -5.853 -3.400 -8.495 1.00 89.56 92 ALA A C 1
ATOM 675 O O . ALA A 1 92 ? -4.833 -3.811 -9.045 1.00 89.56 92 ALA A O 1
ATOM 676 N N . GLY A 1 93 ? -7.015 -4.055 -8.591 1.00 91.06 93 GLY A N 1
ATOM 677 C CA . GLY A 1 93 ? -7.190 -5.290 -9.357 1.00 91.06 93 GLY A CA 1
ATOM 678 C C . GLY A 1 93 ? -6.831 -5.126 -10.835 1.00 91.06 93 GLY A C 1
ATOM 679 O O . GLY A 1 93 ? -6.109 -5.954 -11.393 1.00 91.06 93 GLY A O 1
ATOM 680 N N . SER A 1 94 ? -7.265 -4.026 -11.458 1.00 92.00 94 SER A N 1
ATOM 681 C CA . SER A 1 94 ? -6.921 -3.716 -12.852 1.00 92.00 94 SER A CA 1
ATOM 682 C C . SER A 1 94 ? -5.416 -3.503 -13.049 1.00 92.00 94 SER A C 1
ATOM 684 O O . SER A 1 94 ? -4.844 -4.018 -14.010 1.00 92.00 94 SER A O 1
ATOM 686 N N . LEU A 1 95 ? -4.751 -2.831 -12.101 1.00 88.94 95 LEU A N 1
ATOM 687 C CA . LEU A 1 95 ? -3.304 -2.632 -12.120 1.00 88.94 95 LEU A CA 1
ATOM 688 C C . LEU A 1 95 ? -2.566 -3.973 -12.065 1.00 88.94 95 LEU A C 1
ATOM 690 O O . LEU A 1 95 ? -1.621 -4.176 -12.825 1.00 88.94 95 LEU A O 1
ATOM 694 N N . TYR A 1 96 ? -3.004 -4.907 -11.214 1.00 89.06 96 TYR A N 1
ATOM 695 C CA . TYR A 1 96 ? -2.396 -6.238 -11.139 1.00 89.06 96 TYR A CA 1
ATOM 696 C C . TYR A 1 96 ? -2.578 -7.041 -12.430 1.00 89.06 96 TYR A C 1
ATOM 698 O O . TYR A 1 96 ? -1.638 -7.708 -12.862 1.00 89.06 96 TYR A O 1
ATOM 706 N N . ALA A 1 97 ? -3.743 -6.949 -13.076 1.00 91.62 97 ALA A N 1
ATOM 707 C CA . ALA A 1 97 ? -3.980 -7.608 -14.358 1.00 91.62 97 ALA A CA 1
ATOM 708 C C . ALA A 1 97 ? -3.047 -7.069 -15.458 1.00 91.62 97 ALA A C 1
ATOM 710 O O . ALA A 1 97 ? -2.424 -7.849 -16.179 1.00 91.62 97 ALA A O 1
ATOM 711 N N . VAL A 1 98 ? -2.894 -5.743 -15.547 1.00 90.06 98 VAL A N 1
ATOM 712 C CA . VAL A 1 98 ? -1.983 -5.098 -16.509 1.00 90.06 98 VAL A CA 1
ATOM 713 C C . VAL A 1 98 ? -0.523 -5.442 -16.208 1.00 90.06 98 VAL A C 1
ATOM 715 O O . VAL A 1 98 ? 0.233 -5.764 -17.125 1.00 90.06 98 VAL A O 1
ATOM 718 N N . ALA A 1 99 ? -0.130 -5.426 -14.932 1.00 89.38 99 ALA A N 1
ATOM 719 C CA . ALA A 1 99 ? 1.203 -5.823 -14.488 1.00 89.38 99 ALA A CA 1
ATOM 720 C C . ALA A 1 99 ? 1.535 -7.253 -14.932 1.00 89.38 99 ALA A C 1
ATOM 722 O O . ALA A 1 99 ? 2.556 -7.483 -15.582 1.00 89.38 99 ALA A O 1
ATOM 723 N N . PHE A 1 100 ? 0.645 -8.203 -14.633 1.00 90.69 100 PHE A N 1
ATOM 724 C CA . PHE A 1 100 ? 0.805 -9.599 -15.023 1.00 90.69 100 PHE A CA 1
ATOM 725 C C . PHE A 1 100 ? 0.925 -9.753 -16.540 1.00 90.69 100 PHE A C 1
ATOM 727 O O . PHE A 1 100 ? 1.874 -10.375 -17.012 1.00 90.69 100 PHE A O 1
ATOM 734 N N . ALA A 1 101 ? 0.012 -9.147 -17.306 1.00 92.38 101 ALA A N 1
ATOM 735 C CA . ALA A 1 101 ? 0.038 -9.212 -18.765 1.00 92.38 101 ALA A CA 1
ATOM 736 C C . ALA A 1 101 ? 1.359 -8.670 -19.336 1.00 92.38 101 ALA A C 1
ATOM 738 O O . ALA A 1 101 ? 1.948 -9.289 -20.219 1.00 92.38 101 ALA A O 1
ATOM 739 N N . SER A 1 102 ? 1.861 -7.561 -18.790 1.00 89.31 102 SER A N 1
ATOM 740 C CA . SER A 1 102 ? 3.109 -6.931 -19.235 1.00 89.31 102 SER A CA 1
ATOM 741 C C . SER A 1 102 ? 4.319 -7.843 -19.019 1.00 89.31 102 SER A C 1
ATOM 743 O O . SER A 1 102 ? 5.102 -8.064 -19.944 1.00 89.31 102 SER A O 1
ATOM 745 N N . PHE A 1 103 ? 4.448 -8.431 -17.824 1.00 90.31 103 PHE A N 1
ATOM 746 C CA . PHE A 1 103 ? 5.526 -9.380 -17.533 1.00 90.31 103 PHE A C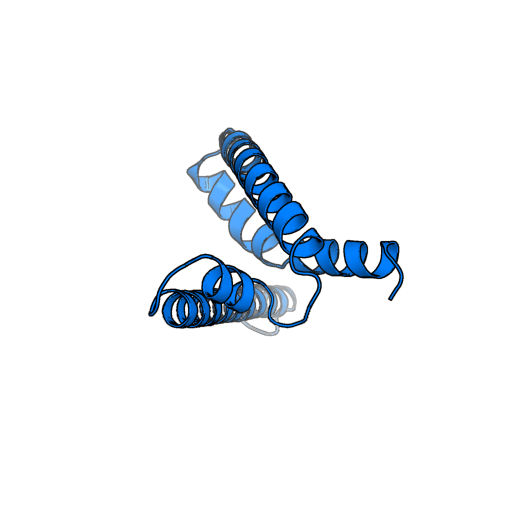A 1
ATOM 747 C C . PHE A 1 103 ? 5.395 -10.673 -18.333 1.00 90.31 103 PHE A C 1
ATOM 749 O O . PHE A 1 103 ? 6.397 -11.196 -18.816 1.00 90.31 103 PHE A O 1
ATOM 756 N N . PHE A 1 104 ? 4.175 -11.177 -18.509 1.00 93.06 104 PHE A N 1
ATOM 757 C CA . PHE A 1 104 ? 3.928 -12.400 -19.261 1.00 93.06 104 PHE A CA 1
ATOM 758 C C . PHE A 1 104 ? 4.279 -12.235 -20.744 1.00 93.06 104 PHE A C 1
ATOM 760 O O . PHE A 1 104 ? 4.979 -13.074 -21.303 1.00 93.06 104 PHE A O 1
ATOM 767 N N . VAL A 1 105 ? 3.884 -11.123 -21.372 1.00 94.38 105 VAL A N 1
ATOM 768 C CA . VAL A 1 105 ? 4.277 -10.812 -22.756 1.00 94.38 105 VAL A CA 1
ATOM 769 C C . VAL A 1 105 ? 5.794 -10.677 -22.873 1.00 94.38 105 VAL A C 1
ATOM 771 O O . VAL A 1 105 ? 6.383 -11.222 -23.803 1.00 94.38 105 VAL A O 1
ATOM 774 N N . HIS A 1 106 ? 6.445 -9.995 -21.927 1.00 91.06 106 HIS A N 1
ATOM 775 C CA . HIS A 1 106 ? 7.903 -9.872 -21.926 1.00 91.06 106 HIS A CA 1
ATOM 776 C C . HIS A 1 106 ? 8.596 -11.239 -21.813 1.00 91.06 106 HIS A C 1
ATOM 778 O O . HIS A 1 106 ? 9.546 -11.512 -22.543 1.00 91.06 106 HIS A O 1
ATOM 784 N N . LEU A 1 107 ? 8.077 -12.126 -20.961 1.00 94.19 107 LEU A N 1
ATOM 785 C CA . LEU A 1 107 ? 8.560 -13.498 -20.833 1.00 94.19 107 LEU A CA 1
ATOM 786 C C . LEU A 1 107 ? 8.420 -14.274 -22.150 1.00 94.19 107 LEU A C 1
ATOM 788 O O . LEU A 1 107 ? 9.375 -14.915 -22.578 1.00 94.19 107 LEU A O 1
ATOM 792 N N . LEU A 1 108 ? 7.266 -14.197 -22.818 1.00 96.44 108 LEU A N 1
ATOM 793 C CA . LEU A 1 108 ? 7.047 -14.882 -24.098 1.00 96.44 108 LEU A CA 1
ATOM 794 C C . LEU A 1 108 ? 7.992 -14.392 -25.203 1.00 96.44 108 LEU A C 1
ATOM 796 O O . LEU A 1 108 ? 8.454 -15.208 -26.001 1.00 96.44 108 LEU A O 1
ATOM 800 N N . LYS A 1 109 ? 8.323 -13.096 -25.216 1.00 95.06 109 LYS A N 1
ATOM 801 C CA . LYS A 1 109 ? 9.323 -12.525 -26.131 1.00 95.06 109 LYS A CA 1
ATOM 802 C C . LYS A 1 109 ? 10.727 -13.051 -25.855 1.00 95.06 109 LYS A C 1
ATOM 804 O O . LYS A 1 109 ? 11.419 -13.458 -26.779 1.00 95.06 109 LYS A O 1
ATOM 809 N N . ILE A 1 110 ? 11.134 -13.116 -24.584 1.00 94.62 110 ILE A N 1
ATOM 810 C CA . ILE A 1 110 ? 12.429 -13.705 -24.193 1.00 94.62 110 ILE A CA 1
ATOM 811 C C . ILE A 1 110 ? 12.517 -15.178 -24.624 1.00 94.62 110 ILE A C 1
ATOM 813 O O . ILE A 1 110 ? 13.574 -15.651 -25.040 1.00 94.62 110 ILE A O 1
ATOM 817 N N . LEU A 1 111 ? 11.402 -15.905 -24.548 1.00 95.62 111 LEU A N 1
ATOM 818 C CA . LEU A 1 111 ? 11.308 -17.300 -24.976 1.00 95.62 111 LEU A CA 1
ATOM 819 C C . LEU A 1 111 ? 11.161 -17.471 -26.499 1.00 95.62 111 LEU A C 1
ATOM 821 O O . LEU A 1 111 ? 11.060 -18.608 -26.953 1.00 95.62 111 LEU A O 1
ATOM 825 N N . HIS A 1 112 ? 11.168 -16.383 -27.281 1.00 91.38 112 HIS A N 1
ATOM 826 C CA . HIS A 1 112 ? 10.969 -16.375 -28.738 1.00 91.38 112 HIS A CA 1
ATOM 827 C C . HIS A 1 112 ? 9.657 -17.049 -29.192 1.00 91.38 112 HIS A C 1
ATOM 829 O O . HIS A 1 112 ? 9.583 -17.620 -30.278 1.00 91.38 112 HIS A O 1
ATOM 835 N N . ILE A 1 113 ? 8.617 -17.014 -28.350 1.00 93.50 113 ILE A N 1
ATOM 836 C CA . ILE A 1 113 ? 7.271 -17.523 -28.679 1.00 93.50 113 ILE A CA 1
ATOM 837 C C . ILE A 1 113 ? 6.437 -16.437 -29.377 1.00 93.50 113 ILE A C 1
ATOM 839 O O . ILE A 1 113 ? 5.553 -16.743 -30.173 1.00 93.50 113 ILE A O 1
ATOM 843 N N . LEU A 1 114 ? 6.713 -15.172 -29.059 1.00 80.81 114 LEU A N 1
ATOM 844 C CA . LEU A 1 114 ? 6.132 -13.985 -29.680 1.00 80.81 114 LEU A CA 1
ATOM 845 C C . LEU A 1 114 ? 7.254 -13.102 -30.227 1.00 80.81 114 LEU A C 1
ATOM 847 O O . LEU A 1 114 ? 8.294 -12.982 -29.577 1.00 80.81 114 LEU A O 1
ATOM 851 N N . ASP A 1 115 ? 6.991 -12.463 -31.367 1.00 71.62 115 ASP A N 1
ATOM 852 C CA . ASP A 1 115 ? 7.859 -11.444 -31.970 1.00 71.62 115 ASP A CA 1
ATOM 853 C C . ASP A 1 115 ? 7.877 -10.121 -31.162 1.00 71.62 115 ASP A C 1
ATOM 855 O O . ASP A 1 115 ? 6.831 -9.699 -30.596 1.00 71.62 115 ASP A O 1
#

Foldseek 3Di:
DDPVVVVVVVVVVVPDLCCVVPVVVLCVPCNPCVVVVVVVVVVVVVVVVVVQVVLCVVPVDPDRPLVSCVVVDDPPRSVVSVVVVVVVVVVVVVVRVVSVVVVVVVVCVVVVVDD

Mean predicted aligned error: 4.89 Å

Solvent-accessible surface area (backbone atoms only — not comparable to full-atom values): 6555 Å² total; per-residue (Å²): 130,56,72,67,57,54,52,49,51,52,53,56,70,66,69,49,71,61,61,78,63,48,48,61,61,41,38,73,76,52,39,82,56,42,59,54,55,52,52,55,50,49,56,57,47,50,58,52,50,50,53,51,52,52,49,47,69,75,51,73,62,90,58,59,73,38,44,54,35,50,78,73,42,66,88,66,49,24,62,52,50,46,52,53,51,52,51,52,51,51,52,52,52,51,50,51,53,52,51,50,51,52,53,52,53,51,50,35,40,76,68,67,76,42,135

Radius of gyration: 18.81 Å; Cα contacts (8 Å, |Δi|>4): 38; chains: 1; bounding box: 43×29×52 Å

pLDDT: mean 91.15, std 4.92, range [71.62, 97.19]

Secondary structure (DSSP, 8-state):
--HHHHHHHHHHHHS-THHHHHHHHHHHHHGGGHHHHHHHHHHHHHHHHHHHHHHHHHS-STTHHHHHHHHHS-TTHHHHHHHHHHHHHHHHHHHHHHHHHHHHHHHHHHTTS--